Protein AF-A0A2T5Q116-F1 (afdb_monomer_lite)

pLDDT: mean 82.45, std 18.63, range [41.06, 98.69]

Foldseek 3Di:
DCVVVVVVVVVVVPDDPLVVLLVVLLVLLVVLLVCVVVLCPDQLAPQFDPVLNVQLVVLSVQSVVLNVDPPRDSVSSNVSSVSNVVSSVRSHGDDD

Structure (mmCIF, N/CA/C/O backbone):
data_AF-A0A2T5Q116-F1
#
_entry.id   AF-A0A2T5Q116-F1
#
loop_
_atom_site.group_PDB
_atom_site.id
_atom_site.type_symbol
_atom_site.label_atom_id
_atom_site.label_alt_id
_atom_site.label_comp_id
_atom_site.label_asym_id
_atom_site.label_entity_id
_atom_site.label_seq_id
_atom_site.pdbx_PDB_ins_code
_atom_site.Cartn_x
_atom_site.Cartn_y
_atom_site.Cartn_z
_atom_site.occupancy
_atom_site.B_iso_or_equiv
_atom_site.auth_seq_id
_atom_site.auth_comp_id
_atom_site.auth_asym_id
_atom_site.auth_atom_id
_atom_site.pdbx_PDB_model_num
ATOM 1 N N . VAL A 1 1 ? -35.189 9.280 -2.343 1.00 45.25 1 VAL A N 1
ATOM 2 C CA . VAL A 1 1 ? -33.763 9.613 -2.565 1.00 45.25 1 VAL A CA 1
ATOM 3 C C . VAL A 1 1 ? -33.605 11.052 -2.101 1.00 45.25 1 VAL A C 1
ATOM 5 O O . VAL A 1 1 ? -34.151 11.926 -2.745 1.00 45.25 1 VAL A O 1
ATOM 8 N N . ASN A 1 2 ? -33.342 11.304 -0.819 1.00 42.22 2 ASN A N 1
ATOM 9 C CA . ASN A 1 2 ? -32.032 11.818 -0.393 1.00 42.22 2 ASN A CA 1
ATOM 10 C C . ASN A 1 2 ? -31.771 11.593 1.110 1.00 42.22 2 ASN A C 1
ATOM 12 O O . ASN A 1 2 ? -30.856 12.197 1.656 1.00 42.22 2 ASN A O 1
ATOM 16 N N . GLN A 1 3 ? -32.530 10.707 1.769 1.00 46.31 3 GLN A N 1
ATOM 17 C CA . GLN A 1 3 ? -32.224 10.269 3.139 1.00 46.31 3 GLN A CA 1
ATOM 18 C C . GLN A 1 3 ? -30.776 9.759 3.220 1.00 46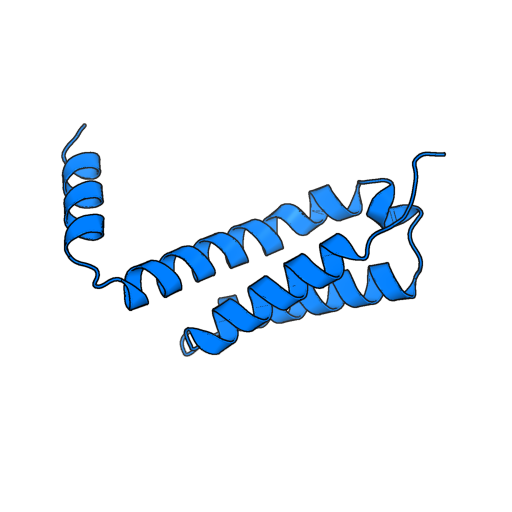.31 3 GLN A C 1
ATOM 20 O O . GLN A 1 3 ? -30.017 10.215 4.054 1.00 46.31 3 GLN A O 1
ATOM 25 N N . ALA A 1 4 ? -30.340 8.990 2.217 1.00 41.06 4 ALA A N 1
ATOM 26 C CA . ALA A 1 4 ? -28.957 8.533 2.085 1.00 41.06 4 ALA A CA 1
ATOM 27 C C . ALA A 1 4 ? -27.906 9.659 1.977 1.00 41.06 4 ALA A C 1
ATOM 29 O O . ALA A 1 4 ? -26.766 9.449 2.370 1.00 41.06 4 ALA A O 1
ATOM 30 N N . LEU A 1 5 ? -28.258 10.839 1.449 1.00 42.16 5 LEU A N 1
ATOM 31 C CA . LEU A 1 5 ? -27.335 11.982 1.377 1.00 42.16 5 LEU A CA 1
ATOM 32 C C . LEU A 1 5 ? -27.290 12.741 2.708 1.00 42.16 5 LEU A C 1
ATOM 34 O O . LEU A 1 5 ? -26.212 13.117 3.151 1.00 42.16 5 LEU A O 1
ATOM 38 N N . GLN A 1 6 ? -28.433 12.896 3.381 1.00 45.66 6 GLN A N 1
ATOM 39 C CA . GLN A 1 6 ? -28.488 13.491 4.722 1.00 45.66 6 GLN A CA 1
ATOM 40 C C . GLN A 1 6 ? -27.822 12.593 5.772 1.00 45.66 6 GLN A C 1
ATOM 42 O O . GLN A 1 6 ? -27.137 13.094 6.662 1.00 45.66 6 GLN A O 1
ATOM 47 N N . ASP A 1 7 ? -27.955 11.273 5.634 1.00 55.12 7 ASP A N 1
ATOM 48 C CA . ASP A 1 7 ? -27.288 10.288 6.485 1.00 55.12 7 ASP A CA 1
ATOM 49 C C . ASP A 1 7 ? -25.765 10.323 6.266 1.00 55.12 7 ASP A C 1
ATOM 51 O O . ASP A 1 7 ? -25.001 10.231 7.226 1.00 55.12 7 ASP A O 1
ATOM 55 N N . LEU A 1 8 ? -25.316 10.550 5.023 1.00 48.75 8 LEU A N 1
ATOM 56 C CA . LEU A 1 8 ? -23.903 10.731 4.670 1.00 48.75 8 LEU A CA 1
ATOM 57 C C . LEU A 1 8 ? -23.322 12.028 5.262 1.00 48.75 8 LEU A C 1
ATOM 59 O O . LEU A 1 8 ? -22.240 12.018 5.847 1.00 48.75 8 LEU A O 1
ATOM 63 N N . GLU A 1 9 ? -24.040 13.146 5.140 1.00 50.84 9 GLU A N 1
ATOM 64 C CA . GLU A 1 9 ? -23.623 14.449 5.679 1.00 50.84 9 GLU A CA 1
ATOM 65 C C . GLU A 1 9 ? -23.617 14.465 7.216 1.00 50.84 9 GLU A C 1
ATOM 67 O O . GLU A 1 9 ? -22.715 15.037 7.839 1.00 50.84 9 GLU A O 1
ATOM 72 N N . THR A 1 10 ? -24.572 13.765 7.833 1.00 55.62 10 THR A N 1
ATOM 73 C CA . THR A 1 10 ? -24.655 13.572 9.287 1.00 55.62 10 THR A CA 1
ATOM 74 C C . THR A 1 10 ? -23.523 12.674 9.791 1.00 55.62 10 THR A C 1
ATOM 76 O O . THR A 1 10 ? -22.850 13.022 10.761 1.00 55.62 10 THR A O 1
ATOM 79 N N . ALA A 1 11 ? -23.229 11.565 9.101 1.00 52.03 11 ALA A N 1
ATOM 80 C CA . ALA A 1 11 ? -22.090 10.699 9.422 1.00 52.03 11 ALA A CA 1
ATOM 81 C C . ALA A 1 11 ? -20.748 11.447 9.326 1.00 52.03 11 ALA A C 1
ATOM 83 O O . ALA A 1 11 ? -19.875 11.281 10.176 1.00 52.03 11 ALA A O 1
ATOM 84 N N . ASN A 1 12 ? -20.610 12.334 8.340 1.00 43.06 12 ASN A N 1
ATOM 85 C CA . ASN A 1 12 ? -19.421 13.160 8.136 1.00 43.06 12 ASN A CA 1
ATOM 86 C C . ASN A 1 12 ? -19.247 14.272 9.191 1.00 43.06 12 ASN A C 1
ATOM 88 O O . ASN A 1 12 ? -18.123 14.714 9.424 1.00 43.06 12 ASN A O 1
ATOM 92 N N . SER A 1 13 ? -20.337 14.720 9.822 1.00 52.28 13 SER A N 1
ATOM 93 C CA . SER A 1 13 ? -20.317 15.744 10.879 1.00 52.28 13 SER A CA 1
ATOM 94 C C . SER A 1 13 ? -20.090 15.154 12.278 1.00 52.28 13 SER A C 1
ATOM 96 O O . SER A 1 13 ? -19.610 15.853 13.166 1.00 52.28 13 SER A O 1
ATOM 98 N N . ASN A 1 14 ? -20.394 13.865 12.468 1.00 50.88 14 ASN A N 1
ATOM 99 C CA . ASN A 1 14 ? -20.301 13.170 13.757 1.00 50.88 14 ASN A CA 1
ATOM 100 C C . ASN A 1 14 ? -18.944 12.479 14.008 1.00 50.88 14 ASN A C 1
ATOM 102 O O . ASN A 1 14 ? -18.691 12.020 15.122 1.00 50.88 14 ASN A O 1
ATOM 106 N N . LEU A 1 15 ? -18.062 12.399 13.004 1.00 46.69 15 LEU A N 1
ATOM 107 C CA . LEU A 1 15 ? -16.716 11.836 13.139 1.00 46.69 15 LEU A CA 1
ATOM 108 C C . LEU A 1 15 ? -15.713 12.946 13.480 1.00 46.69 15 LEU A C 1
ATOM 110 O O . LEU A 1 15 ? -15.403 13.802 12.651 1.00 46.69 15 LEU A O 1
ATOM 114 N N . ASN A 1 16 ? -15.188 12.917 14.708 1.00 46.03 16 ASN A N 1
ATOM 115 C CA . ASN A 1 16 ? -14.023 13.710 15.108 1.00 46.03 16 ASN A CA 1
ATOM 116 C C . ASN A 1 16 ? -12.869 13.465 14.099 1.00 46.03 16 ASN A C 1
ATOM 118 O O . ASN A 1 16 ? -12.749 12.364 13.554 1.00 46.03 16 ASN A O 1
ATOM 122 N N . GLY A 1 17 ? -12.046 14.485 13.834 1.00 51.12 17 GLY A N 1
ATOM 123 C CA . GLY A 1 17 ? -11.053 14.515 12.748 1.00 51.12 17 GLY A CA 1
ATOM 124 C C . GLY A 1 17 ? -10.106 13.307 12.617 1.00 51.12 17 GLY A C 1
ATOM 125 O O . GLY A 1 17 ? -9.678 13.018 11.498 1.00 51.12 17 GLY A O 1
ATOM 126 N N . ASP A 1 18 ? -9.845 12.549 13.684 1.00 49.28 18 ASP A N 1
ATOM 127 C CA . ASP A 1 18 ? -8.983 11.357 13.640 1.00 49.28 18 ASP A CA 1
ATOM 128 C C . ASP A 1 18 ? -9.697 10.132 13.033 1.00 49.28 18 ASP A C 1
ATOM 130 O O . ASP A 1 18 ? -9.148 9.442 12.174 1.00 49.28 18 ASP A O 1
ATOM 134 N N . ALA A 1 19 ? -10.968 9.899 13.379 1.00 47.06 19 ALA A N 1
ATOM 135 C CA . ALA A 1 19 ? -11.756 8.779 12.844 1.00 47.06 19 ALA A CA 1
ATOM 136 C C . ALA A 1 19 ? -12.181 9.007 11.381 1.00 47.06 19 ALA A C 1
ATOM 138 O O . ALA A 1 19 ? -12.297 8.066 10.591 1.00 47.06 19 ALA A O 1
ATOM 139 N N . LYS A 1 20 ? -12.354 10.277 10.988 1.00 51.78 20 LYS A N 1
ATOM 140 C CA . LYS A 1 20 ? -12.527 10.662 9.581 1.00 51.78 20 LYS A CA 1
ATOM 141 C C . LYS A 1 20 ? -11.275 10.348 8.754 1.00 51.78 20 LYS A C 1
ATOM 143 O O . LYS A 1 20 ? -11.405 9.984 7.589 1.00 51.78 20 LYS A O 1
ATOM 148 N N . THR A 1 21 ? -10.091 10.443 9.359 1.00 66.06 21 THR A N 1
ATOM 149 C CA . THR A 1 21 ? -8.818 10.094 8.719 1.00 66.06 21 THR A CA 1
ATOM 150 C C . THR A 1 21 ? -8.675 8.580 8.564 1.00 66.06 21 THR A C 1
ATOM 152 O O . THR A 1 21 ? -8.296 8.126 7.493 1.00 66.06 21 THR A O 1
ATOM 155 N N . GLU A 1 22 ? -9.064 7.778 9.558 1.00 72.06 22 GLU A N 1
ATOM 156 C CA . GLU A 1 22 ? -8.977 6.313 9.473 1.00 72.06 22 GLU A CA 1
ATOM 157 C C . GLU A 1 22 ? -9.908 5.712 8.411 1.00 72.06 22 GLU A C 1
ATOM 159 O O . GLU A 1 22 ? -9.449 4.971 7.542 1.00 72.06 22 GLU A O 1
ATOM 164 N N . ALA A 1 23 ? -11.200 6.058 8.426 1.00 79.38 23 ALA A N 1
ATOM 165 C CA . ALA A 1 23 ? -12.149 5.550 7.433 1.00 79.38 23 ALA A CA 1
ATOM 166 C C . ALA A 1 23 ? -11.787 6.011 6.009 1.00 79.38 23 ALA A C 1
ATOM 168 O O . ALA A 1 23 ? -11.886 5.234 5.057 1.00 79.38 23 ALA A O 1
ATOM 169 N N . ALA A 1 24 ? -11.313 7.255 5.863 1.00 80.31 24 ALA A N 1
ATOM 170 C CA . ALA A 1 24 ? -10.811 7.762 4.590 1.00 80.31 24 ALA A CA 1
ATOM 171 C C . ALA A 1 24 ? -9.535 7.033 4.142 1.00 80.31 24 ALA A C 1
ATOM 173 O O . ALA A 1 24 ? -9.434 6.659 2.975 1.00 80.31 24 ALA A O 1
ATOM 174 N N . ASN A 1 25 ? -8.591 6.775 5.052 1.00 81.44 25 ASN A N 1
ATOM 175 C CA . ASN A 1 25 ? -7.364 6.038 4.752 1.00 81.44 25 ASN A CA 1
ATOM 176 C C . ASN A 1 25 ? -7.666 4.584 4.390 1.00 81.44 25 ASN A C 1
ATOM 178 O O . ASN A 1 25 ? -7.051 4.057 3.466 1.00 81.44 25 ASN A O 1
ATOM 182 N N . LYS A 1 26 ? -8.645 3.949 5.043 1.00 87.62 26 LYS A N 1
ATOM 183 C CA . LYS A 1 26 ? -9.087 2.596 4.694 1.00 87.62 26 LYS A CA 1
ATOM 184 C C . LYS A 1 26 ? -9.701 2.559 3.296 1.00 87.62 26 LYS A C 1
ATOM 186 O O . LYS A 1 26 ? -9.293 1.741 2.479 1.00 87.62 26 LYS A O 1
ATOM 191 N N . ALA A 1 27 ? -10.602 3.490 2.980 1.00 86.44 27 ALA A N 1
ATOM 192 C 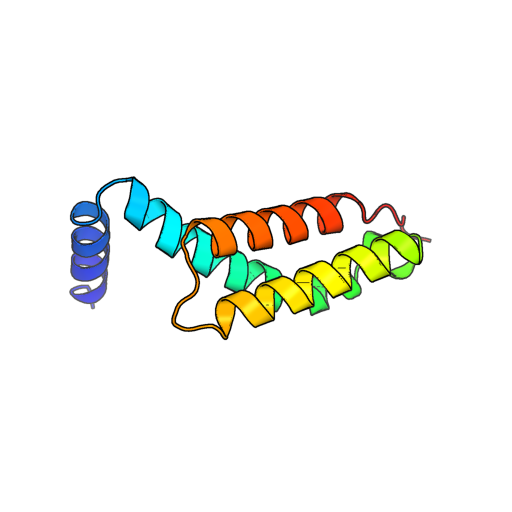CA . ALA A 1 27 ? -11.181 3.602 1.641 1.00 86.44 27 ALA A CA 1
ATOM 193 C C . ALA A 1 27 ? -10.113 3.895 0.566 1.00 86.44 27 ALA A C 1
ATOM 195 O O . ALA A 1 27 ? -10.158 3.343 -0.534 1.00 86.44 27 ALA A O 1
ATOM 196 N N . ALA A 1 28 ? -9.123 4.735 0.882 1.00 83.12 28 ALA A N 1
ATOM 197 C CA . ALA A 1 28 ? -7.996 5.010 -0.005 1.00 83.12 28 ALA A CA 1
ATOM 198 C C . ALA A 1 28 ? -7.095 3.779 -0.197 1.00 83.12 28 ALA A C 1
ATOM 200 O O . ALA A 1 28 ? -6.644 3.526 -1.314 1.00 83.12 28 ALA A O 1
ATOM 201 N N . LEU A 1 29 ? -6.872 2.990 0.857 1.00 87.44 29 LEU A N 1
ATOM 202 C CA . LEU A 1 29 ? -6.133 1.730 0.797 1.00 87.44 29 LEU A CA 1
ATOM 203 C C . LEU A 1 29 ? -6.860 0.701 -0.082 1.00 87.44 29 LEU A C 1
ATOM 205 O O . LEU A 1 29 ? -6.240 0.124 -0.974 1.00 87.44 29 LEU A O 1
ATOM 209 N N . GLU A 1 30 ? -8.175 0.534 0.093 1.00 91.06 30 GLU A N 1
ATOM 210 C CA . GLU A 1 30 ? -9.021 -0.317 -0.761 1.00 91.06 30 GLU A CA 1
ATOM 211 C C . GLU A 1 30 ? -8.942 0.106 -2.232 1.00 91.06 30 GLU A C 1
ATOM 213 O O . GLU A 1 30 ? -8.745 -0.728 -3.121 1.00 91.06 30 GLU A O 1
ATOM 218 N N . ALA A 1 31 ? -9.042 1.410 -2.501 1.00 84.62 31 ALA A N 1
ATOM 219 C CA . ALA A 1 31 ? -8.924 1.949 -3.850 1.00 84.62 31 ALA A CA 1
ATOM 220 C C . ALA A 1 31 ? -7.536 1.683 -4.457 1.00 84.62 31 ALA A C 1
ATOM 222 O O . ALA A 1 31 ? -7.449 1.270 -5.612 1.00 84.62 31 ALA A O 1
ATOM 223 N N . ALA A 1 32 ? -6.462 1.872 -3.686 1.00 82.31 32 ALA A N 1
ATOM 224 C CA . ALA A 1 32 ? -5.093 1.660 -4.148 1.00 82.31 32 ALA A CA 1
ATOM 225 C C . ALA A 1 32 ? -4.801 0.183 -4.467 1.00 82.31 32 ALA A C 1
ATOM 227 O O . ALA A 1 32 ? -4.171 -0.110 -5.485 1.00 82.31 32 ALA A O 1
ATOM 228 N N . VAL A 1 33 ? -5.299 -0.747 -3.645 1.00 92.81 33 VAL A N 1
ATOM 229 C CA . VAL A 1 33 ? -5.190 -2.193 -3.897 1.00 92.81 33 VAL A CA 1
ATOM 230 C C . VAL A 1 33 ? -5.991 -2.595 -5.136 1.00 92.81 33 VAL A C 1
ATOM 232 O O . VAL A 1 33 ? -5.479 -3.303 -6.006 1.00 92.81 33 VAL A O 1
ATOM 235 N N . LYS A 1 34 ? -7.220 -2.085 -5.277 1.00 89.25 34 LYS A N 1
ATOM 236 C CA . LYS A 1 34 ? -8.073 -2.341 -6.446 1.00 89.25 34 LYS A CA 1
ATOM 237 C C . LYS A 1 34 ? -7.506 -1.759 -7.745 1.00 89.25 34 LYS A C 1
ATOM 239 O O . LYS A 1 34 ? -7.756 -2.318 -8.809 1.00 89.25 34 LYS A O 1
ATOM 244 N N . ASP A 1 35 ? -6.755 -0.661 -7.675 1.00 89.81 35 ASP A N 1
ATOM 245 C CA . ASP A 1 35 ? -6.110 -0.020 -8.829 1.00 89.81 35 ASP A CA 1
ATOM 246 C C . ASP A 1 35 ? -4.857 -0.770 -9.319 1.00 89.81 35 ASP A C 1
ATOM 248 O O . ASP A 1 35 ? -4.386 -0.528 -10.431 1.00 89.81 35 ASP A O 1
ATOM 252 N N . ALA A 1 36 ? -4.323 -1.721 -8.543 1.00 92.44 36 ALA A N 1
ATOM 253 C CA . ALA A 1 36 ? -3.094 -2.440 -8.886 1.00 92.44 36 ALA A CA 1
ATOM 254 C C . ALA A 1 36 ? -3.074 -3.059 -10.299 1.00 92.44 36 ALA A C 1
ATOM 256 O O . ALA A 1 36 ? -2.050 -2.929 -10.974 1.00 92.44 36 ALA A O 1
ATOM 257 N N . PRO A 1 37 ? -4.153 -3.691 -10.811 1.00 94.38 37 PRO A N 1
ATOM 258 C CA . PRO A 1 37 ? -4.185 -4.193 -12.184 1.00 94.38 37 PRO A CA 1
ATOM 259 C C . PRO A 1 37 ? -4.013 -3.086 -13.232 1.00 94.38 37 PRO A C 1
ATOM 261 O O . PRO A 1 37 ? -3.348 -3.305 -14.240 1.00 94.38 37 PRO A O 1
ATOM 264 N N . ASN A 1 38 ? -4.559 -1.889 -12.991 1.00 92.38 38 ASN A N 1
ATOM 265 C CA . ASN A 1 38 ? -4.402 -0.759 -13.906 1.00 92.38 38 ASN A CA 1
ATOM 266 C C . ASN A 1 38 ? -2.957 -0.263 -13.905 1.00 92.38 38 ASN A C 1
ATOM 268 O O . ASN A 1 38 ? -2.381 -0.071 -14.971 1.00 92.38 38 ASN A O 1
ATOM 272 N N . VAL A 1 39 ? -2.352 -0.113 -12.721 1.00 89.94 39 VAL A N 1
ATOM 273 C CA . VAL A 1 39 ? -0.949 0.309 -12.582 1.00 89.94 39 VAL A CA 1
ATOM 274 C C . VAL A 1 39 ? -0.007 -0.684 -13.261 1.00 89.94 39 VAL A C 1
ATOM 276 O O . VAL A 1 39 ? 0.890 -0.268 -13.991 1.00 89.94 39 VAL A O 1
ATOM 279 N N . ARG A 1 40 ? -0.247 -1.990 -13.096 1.00 95.88 40 ARG A N 1
ATOM 280 C CA . ARG A 1 40 ? 0.540 -3.057 -13.738 1.00 95.88 40 ARG A CA 1
ATOM 281 C C . ARG A 1 40 ? 0.481 -3.028 -15.269 1.00 95.88 40 ARG A C 1
ATOM 283 O O . ARG A 1 40 ? 1.411 -3.496 -15.915 1.00 95.88 40 ARG A O 1
ATOM 290 N N . ASN A 1 41 ? -0.564 -2.434 -15.843 1.00 95.62 41 ASN A N 1
ATOM 291 C CA . ASN A 1 41 ? -0.710 -2.250 -17.289 1.00 95.62 41 ASN A CA 1
ATOM 292 C C . ASN A 1 41 ? -0.049 -0.962 -17.817 1.00 95.62 41 ASN A C 1
ATOM 294 O O . ASN A 1 41 ? -0.147 -0.670 -19.009 1.00 95.62 41 ASN A O 1
ATOM 298 N N . THR A 1 42 ? 0.610 -0.171 -16.965 1.00 95.62 42 THR A N 1
ATOM 299 C CA . THR A 1 42 ? 1.299 1.062 -17.382 1.00 95.62 42 THR A CA 1
ATOM 300 C C . THR A 1 42 ? 2.775 0.816 -17.710 1.00 95.62 42 THR A C 1
ATOM 302 O O . THR A 1 42 ? 3.397 -0.032 -17.063 1.00 95.62 42 THR A O 1
ATOM 305 N N . PRO A 1 43 ? 3.378 1.594 -18.637 1.00 96.25 43 PRO A N 1
ATOM 306 C CA . PRO A 1 43 ? 4.813 1.506 -18.921 1.00 96.25 43 PRO A CA 1
ATOM 307 C C . PRO A 1 43 ? 5.682 1.716 -17.685 1.00 96.25 43 PRO A C 1
ATOM 309 O O . PRO A 1 43 ? 6.681 1.024 -17.519 1.00 96.25 43 PRO A O 1
ATOM 312 N N . ALA A 1 44 ? 5.243 2.593 -16.774 1.00 94.00 44 ALA A N 1
ATOM 313 C CA . ALA A 1 44 ? 5.886 2.823 -15.483 1.00 94.00 44 ALA A CA 1
ATOM 314 C C . ALA A 1 44 ? 6.171 1.524 -14.725 1.00 94.00 44 ALA A C 1
ATOM 316 O O . ALA A 1 44 ? 7.226 1.401 -14.099 1.00 94.00 44 ALA A O 1
ATOM 317 N N . TYR A 1 45 ? 5.251 0.560 -14.813 1.00 96.81 45 TYR A N 1
ATOM 318 C CA . TYR A 1 45 ? 5.394 -0.750 -14.205 1.00 96.81 45 TYR A CA 1
ATOM 319 C C . TYR A 1 45 ? 6.175 -1.727 -15.093 1.00 96.81 45 TYR A C 1
ATOM 321 O O . TYR A 1 45 ? 7.237 -2.182 -14.679 1.00 96.81 45 TYR A O 1
ATOM 329 N N . TYR A 1 46 ? 5.686 -2.058 -16.297 1.00 96.75 46 TYR A N 1
ATOM 330 C CA . TYR A 1 46 ? 6.248 -3.181 -17.068 1.00 96.75 46 TYR A CA 1
ATOM 331 C C . TYR A 1 46 ? 7.617 -2.886 -17.702 1.00 96.75 46 TYR A C 1
ATOM 333 O O . TYR A 1 46 ? 8.377 -3.820 -17.941 1.00 96.75 46 TYR A O 1
ATOM 341 N N . ASN A 1 47 ? 7.953 -1.612 -17.937 1.00 97.25 47 ASN A N 1
ATOM 342 C CA . ASN A 1 47 ? 9.294 -1.178 -18.348 1.00 97.25 47 ASN A CA 1
ATOM 343 C C . ASN A 1 47 ? 10.132 -0.678 -17.153 1.00 97.25 47 ASN A C 1
ATOM 345 O O . ASN A 1 47 ? 11.249 -0.194 -17.340 1.00 97.25 47 ASN A O 1
ATOM 349 N N . GLY A 1 48 ? 9.589 -0.733 -15.931 1.00 95.88 48 GLY A N 1
ATOM 350 C CA . GLY A 1 48 ? 10.293 -0.374 -14.702 1.00 95.88 48 GLY A CA 1
ATOM 351 C C . GLY A 1 48 ? 11.249 -1.476 -14.241 1.00 95.88 48 GLY A C 1
ATOM 352 O O . GLY A 1 48 ? 11.182 -2.613 -14.707 1.00 95.88 48 GLY A O 1
ATOM 353 N N . SER A 1 49 ? 12.131 -1.161 -13.288 1.00 98.06 49 SER A N 1
ATOM 354 C CA . SER A 1 49 ? 13.055 -2.159 -12.738 1.00 98.06 49 SER A CA 1
ATOM 355 C C . SER A 1 49 ? 12.316 -3.280 -11.998 1.00 98.06 49 SER A C 1
ATOM 357 O O . SER A 1 49 ? 11.303 -3.041 -11.336 1.00 98.06 49 SER A O 1
ATOM 359 N N . ASP A 1 50 ? 12.863 -4.497 -12.048 1.00 98.06 50 ASP A N 1
ATOM 360 C CA . ASP A 1 50 ? 12.315 -5.660 -11.332 1.00 98.06 50 ASP A CA 1
ATOM 361 C C . ASP A 1 50 ? 12.193 -5.407 -9.821 1.00 98.06 50 ASP A C 1
ATOM 363 O O . ASP A 1 50 ? 11.237 -5.844 -9.175 1.00 98.06 50 ASP A O 1
ATOM 367 N N . GLU A 1 51 ? 13.138 -4.652 -9.254 1.00 98.19 51 GLU A N 1
ATOM 368 C CA . GLU A 1 51 ? 13.111 -4.228 -7.854 1.00 98.19 51 GLU A CA 1
ATOM 369 C C . GLU A 1 51 ? 11.892 -3.343 -7.558 1.00 98.19 51 GLU A C 1
ATOM 371 O O . GLU A 1 51 ? 11.163 -3.601 -6.598 1.00 98.19 51 GLU A O 1
ATOM 376 N N . ALA A 1 52 ? 11.609 -2.347 -8.406 1.00 97.56 52 ALA A N 1
ATOM 377 C CA . ALA A 1 52 ? 10.461 -1.460 -8.231 1.00 97.56 52 ALA A CA 1
ATOM 378 C C . ALA A 1 52 ? 9.129 -2.205 -8.422 1.00 97.56 52 ALA A C 1
ATOM 380 O O . ALA A 1 52 ? 8.189 -2.002 -7.649 1.00 97.56 52 ALA A O 1
ATOM 381 N N . GLN A 1 53 ? 9.057 -3.120 -9.394 1.00 98.50 53 GLN A N 1
ATOM 382 C CA . GLN A 1 53 ? 7.894 -3.988 -9.597 1.00 98.50 53 GLN A CA 1
ATOM 383 C C . GLN A 1 53 ? 7.638 -4.882 -8.373 1.00 98.50 53 GLN A C 1
ATOM 385 O O . GLN A 1 53 ? 6.507 -4.979 -7.885 1.00 98.50 53 GLN A O 1
ATOM 390 N N . THR A 1 54 ? 8.693 -5.504 -7.839 1.00 98.62 54 THR A N 1
ATOM 391 C CA . THR A 1 54 ? 8.625 -6.368 -6.652 1.00 98.62 54 THR A CA 1
ATOM 392 C C . THR A 1 54 ? 8.204 -5.585 -5.414 1.00 98.62 54 THR A C 1
ATOM 394 O O . THR A 1 54 ? 7.331 -6.039 -4.668 1.00 98.62 54 THR A O 1
ATOM 397 N N . ALA A 1 55 ? 8.770 -4.392 -5.213 1.00 98.56 55 ALA A N 1
ATOM 398 C CA . ALA A 1 55 ? 8.406 -3.503 -4.116 1.00 98.56 55 ALA A CA 1
ATOM 399 C C . ALA A 1 55 ? 6.927 -3.101 -4.195 1.00 98.56 55 ALA A C 1
ATOM 401 O O . ALA A 1 55 ? 6.208 -3.195 -3.200 1.00 98.56 55 ALA A O 1
ATOM 402 N N . TYR A 1 56 ? 6.445 -2.734 -5.387 1.00 98.19 56 TYR A N 1
ATOM 403 C CA . TYR A 1 56 ? 5.042 -2.381 -5.592 1.00 98.19 56 TYR A CA 1
ATOM 404 C C . TYR A 1 56 ? 4.104 -3.556 -5.303 1.00 98.19 56 TYR A C 1
ATOM 406 O O . TYR A 1 56 ? 3.167 -3.413 -4.520 1.00 98.19 56 TYR A O 1
ATOM 414 N N . ASN A 1 57 ? 4.378 -4.744 -5.846 1.00 98.62 57 ASN A N 1
ATOM 415 C CA . ASN A 1 57 ? 3.550 -5.924 -5.582 1.00 98.62 57 ASN A CA 1
ATOM 416 C C . ASN A 1 57 ? 3.549 -6.335 -4.108 1.00 98.62 57 ASN A C 1
ATOM 418 O O . ASN A 1 57 ? 2.502 -6.709 -3.582 1.00 98.62 57 ASN A O 1
ATOM 422 N N . SER A 1 58 ? 4.696 -6.239 -3.437 1.00 98.62 58 SER A N 1
ATOM 423 C CA . SER A 1 58 ? 4.796 -6.529 -2.006 1.00 98.62 58 SER A CA 1
ATOM 424 C C . SER A 1 58 ? 3.966 -5.544 -1.184 1.00 98.62 58 SER A C 1
ATOM 426 O O . SER A 1 58 ? 3.237 -5.967 -0.289 1.00 98.62 58 SER A O 1
ATOM 428 N N . ALA A 1 59 ? 4.003 -4.252 -1.528 1.00 96.81 59 ALA A N 1
ATOM 429 C CA . ALA A 1 59 ? 3.181 -3.236 -0.877 1.00 96.81 59 ALA A CA 1
ATOM 430 C C . ALA A 1 59 ? 1.677 -3.473 -1.103 1.00 96.81 59 ALA A C 1
ATOM 432 O O . ALA A 1 59 ? 0.898 -3.353 -0.162 1.00 96.81 59 ALA A O 1
ATOM 433 N N . ILE A 1 60 ? 1.264 -3.874 -2.313 1.00 98.25 60 ILE A N 1
ATOM 434 C CA . ILE A 1 60 ? -0.133 -4.236 -2.607 1.00 98.25 60 ILE A CA 1
ATOM 435 C C . ILE A 1 60 ? -0.587 -5.435 -1.766 1.00 98.25 60 ILE A C 1
ATOM 437 O O . ILE A 1 60 ? -1.658 -5.385 -1.163 1.00 98.25 60 ILE A O 1
ATOM 441 N N . ASN A 1 61 ? 0.231 -6.487 -1.673 1.00 98.69 61 ASN A N 1
ATOM 442 C CA . ASN A 1 61 ? -0.089 -7.663 -0.859 1.00 98.69 61 ASN A CA 1
ATOM 443 C C . ASN A 1 61 ? -0.179 -7.317 0.635 1.00 98.69 61 ASN A C 1
ATOM 445 O O . ASN A 1 61 ? -1.091 -7.777 1.317 1.00 98.69 61 ASN A O 1
ATOM 449 N N . ALA A 1 62 ? 0.735 -6.483 1.140 1.00 98.25 62 ALA A N 1
ATOM 450 C CA . ALA A 1 62 ? 0.692 -6.000 2.517 1.00 98.25 62 ALA A CA 1
ATOM 451 C C . ALA A 1 62 ? -0.562 -5.152 2.784 1.00 98.25 62 ALA A C 1
ATOM 453 O O . ALA A 1 62 ? -1.218 -5.335 3.806 1.00 98.25 62 ALA A O 1
ATOM 454 N N . GLY A 1 63 ? -0.938 -4.276 1.848 1.00 96.75 63 GLY A N 1
ATOM 455 C CA . GLY A 1 63 ? -2.175 -3.502 1.929 1.00 96.75 63 GLY A CA 1
ATOM 456 C C . GLY A 1 63 ? -3.423 -4.375 1.972 1.00 96.75 63 GLY A C 1
ATOM 457 O O . GLY A 1 63 ? -4.285 -4.151 2.816 1.00 96.75 63 GLY A O 1
ATOM 458 N N . GLN A 1 64 ? -3.494 -5.412 1.133 1.00 98.00 64 GLN A N 1
ATOM 459 C CA . GLN A 1 64 ? -4.593 -6.378 1.175 1.00 98.00 64 GLN A CA 1
ATOM 460 C C . GLN A 1 64 ? -4.647 -7.111 2.523 1.00 98.00 64 GLN A C 1
ATOM 462 O O . GLN A 1 64 ? -5.713 -7.202 3.119 1.00 98.00 64 GLN A O 1
ATOM 467 N N . ALA A 1 65 ? -3.503 -7.551 3.056 1.00 98.50 65 ALA A N 1
ATOM 468 C CA . ALA A 1 65 ? -3.450 -8.213 4.359 1.00 98.50 65 ALA A CA 1
ATOM 469 C C . ALA A 1 65 ? -3.933 -7.310 5.510 1.00 98.50 65 ALA A C 1
ATOM 471 O O . ALA A 1 65 ? -4.565 -7.792 6.447 1.00 98.50 65 ALA A O 1
ATOM 472 N N . VAL A 1 66 ? -3.664 -6.000 5.441 1.00 96.94 66 VAL A N 1
ATOM 473 C CA . VAL A 1 66 ? -4.197 -5.023 6.404 1.00 96.94 66 VAL A CA 1
ATOM 474 C C . VAL A 1 66 ? -5.711 -4.860 6.253 1.00 96.94 66 VAL A C 1
ATOM 476 O O . VAL A 1 66 ? -6.405 -4.796 7.260 1.00 96.94 66 VAL A O 1
ATOM 479 N N . LEU A 1 67 ? -6.241 -4.833 5.027 1.00 92.56 67 LEU A N 1
ATOM 480 C CA . LEU A 1 67 ? -7.688 -4.749 4.783 1.00 92.56 67 LEU A CA 1
ATOM 481 C C . LEU A 1 67 ? -8.447 -6.002 5.234 1.00 92.56 67 LEU A C 1
ATOM 483 O O . LEU A 1 67 ? -9.575 -5.889 5.714 1.00 92.56 67 LEU A O 1
ATOM 487 N N . ASP A 1 68 ? -7.820 -7.169 5.094 1.00 97.56 68 ASP A N 1
ATOM 488 C CA . ASP A 1 68 ? -8.375 -8.461 5.501 1.00 97.56 68 ASP A CA 1
ATOM 489 C C . ASP A 1 68 ? -8.306 -8.678 7.021 1.00 97.56 68 ASP A C 1
ATOM 491 O O . ASP A 1 68 ? -8.979 -9.564 7.549 1.00 97.56 68 ASP A O 1
ATOM 495 N N . ASN A 1 69 ? -7.509 -7.877 7.738 1.00 96.31 69 ASN A N 1
ATOM 496 C CA . ASN A 1 69 ? -7.414 -7.924 9.190 1.00 96.31 69 ASN A CA 1
ATOM 497 C C . ASN A 1 69 ? -8.523 -7.064 9.835 1.00 96.31 69 ASN A C 1
ATOM 499 O O . ASN A 1 69 ? -8.444 -5.833 9.788 1.00 96.31 69 ASN A O 1
ATOM 503 N N . PRO A 1 70 ? -9.534 -7.668 10.491 1.00 92.31 70 PRO A N 1
ATOM 504 C CA . PRO A 1 70 ? -10.616 -6.919 11.133 1.00 92.31 70 PRO A CA 1
ATOM 505 C C . PRO A 1 70 ? -10.140 -6.060 12.314 1.00 92.31 70 PRO A C 1
ATOM 507 O O . PRO A 1 70 ? -10.806 -5.083 12.645 1.00 92.31 70 PRO A O 1
ATOM 510 N N . ASP A 1 71 ? -8.989 -6.397 12.905 1.00 93.75 71 ASP A N 1
ATOM 511 C CA . ASP A 1 71 ? -8.379 -5.692 14.036 1.00 93.75 71 ASP 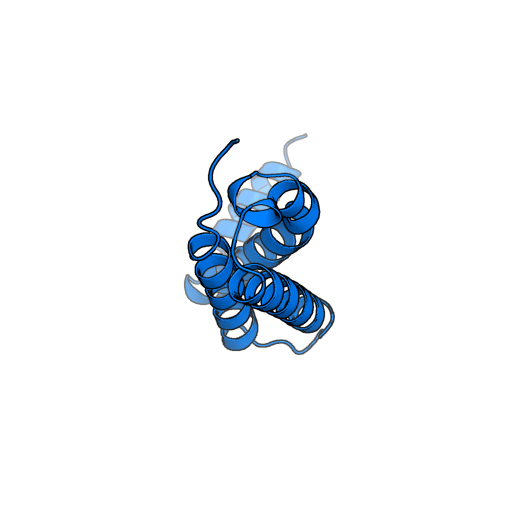A CA 1
ATOM 512 C C . ASP A 1 71 ? -7.256 -4.733 13.593 1.00 93.75 71 ASP A C 1
ATOM 514 O O . ASP A 1 71 ? -6.435 -4.303 14.409 1.00 93.75 71 ASP A O 1
ATOM 518 N N . ALA A 1 72 ? -7.157 -4.428 12.293 1.00 92.62 72 ALA A N 1
ATOM 519 C CA . ALA A 1 72 ? -6.165 -3.490 11.781 1.00 92.62 72 ALA A CA 1
ATOM 520 C C . ALA A 1 72 ? -6.310 -2.112 12.438 1.00 92.62 72 ALA A C 1
ATOM 522 O O . ALA A 1 72 ? -7.402 -1.557 12.526 1.00 92.62 72 ALA A O 1
ATOM 523 N N . THR A 1 73 ? -5.187 -1.538 12.865 1.00 92.06 73 THR A N 1
ATOM 524 C CA . THR A 1 73 ? -5.166 -0.211 13.487 1.00 92.06 73 THR A CA 1
ATOM 525 C C . THR A 1 73 ? -5.088 0.901 12.441 1.00 92.06 73 THR A C 1
ATOM 527 O O . THR A 1 73 ? -4.524 0.716 11.358 1.00 92.06 73 THR A O 1
ATOM 530 N N . ALA A 1 74 ? -5.548 2.104 12.795 1.00 87.12 74 ALA A N 1
ATOM 531 C CA . ALA A 1 74 ? -5.405 3.303 11.964 1.00 87.12 74 ALA A CA 1
ATOM 532 C C . ALA A 1 74 ? -3.965 3.534 11.461 1.00 87.12 74 ALA A C 1
ATOM 534 O O . ALA A 1 74 ? -3.755 3.937 10.312 1.00 87.12 74 ALA A O 1
ATOM 535 N N . THR A 1 75 ? -2.961 3.248 12.298 1.00 89.00 75 THR A N 1
ATOM 536 C CA . THR A 1 75 ? -1.542 3.335 11.927 1.00 89.00 75 THR A CA 1
ATOM 537 C C . THR A 1 75 ? -1.182 2.305 10.863 1.00 89.00 75 THR A C 1
ATOM 539 O O . THR A 1 75 ? -0.611 2.680 9.849 1.00 89.00 75 THR A O 1
ATOM 542 N N . GLN A 1 76 ? -1.583 1.039 11.023 1.00 94.12 76 GLN A N 1
ATOM 543 C CA . GLN A 1 76 ? -1.317 -0.005 10.024 1.00 94.12 76 GLN A CA 1
ATOM 544 C C . GLN A 1 76 ? -1.959 0.315 8.670 1.00 94.12 76 GLN A C 1
ATOM 546 O O . GLN A 1 76 ? -1.331 0.119 7.630 1.00 94.12 76 GLN A O 1
ATOM 551 N N . ILE A 1 77 ? -3.184 0.845 8.678 1.00 87.50 77 ILE A N 1
ATOM 552 C CA . ILE A 1 77 ? -3.888 1.281 7.464 1.00 87.50 77 ILE A CA 1
ATOM 553 C C . ILE A 1 77 ? -3.119 2.416 6.779 1.00 87.50 77 ILE A C 1
ATOM 555 O O . ILE A 1 77 ? -2.881 2.375 5.570 1.00 87.50 77 ILE A O 1
ATOM 559 N N . THR A 1 78 ? -2.697 3.416 7.552 1.00 86.31 78 THR A N 1
ATOM 560 C CA . THR A 1 78 ? -1.967 4.581 7.035 1.00 86.31 78 THR A CA 1
ATOM 561 C C . THR A 1 78 ? -0.584 4.194 6.506 1.00 86.31 78 THR A C 1
ATOM 563 O O . THR A 1 78 ? -0.199 4.620 5.417 1.00 86.31 78 THR A O 1
ATOM 566 N N . ASP A 1 79 ? 0.143 3.341 7.226 1.00 90.19 79 ASP A N 1
ATOM 567 C CA . ASP A 1 79 ? 1.466 2.857 6.832 1.00 90.19 79 ASP A CA 1
ATOM 568 C C . ASP A 1 79 ? 1.398 2.023 5.551 1.00 90.19 79 ASP A C 1
ATOM 570 O O . ASP A 1 79 ? 2.196 2.232 4.634 1.00 90.19 79 ASP A O 1
ATOM 574 N N . ALA A 1 80 ? 0.411 1.131 5.435 1.00 93.88 80 ALA A N 1
ATOM 575 C CA . ALA A 1 80 ? 0.201 0.341 4.227 1.00 93.88 80 ALA A CA 1
ATOM 576 C C . ALA A 1 80 ? -0.141 1.219 3.014 1.00 93.88 80 ALA A C 1
ATOM 578 O O . ALA A 1 80 ? 0.418 1.030 1.930 1.00 93.88 80 ALA A O 1
ATOM 579 N N . LEU A 1 81 ? -1.005 2.223 3.196 1.00 86.44 81 LEU A N 1
ATOM 580 C CA . LEU A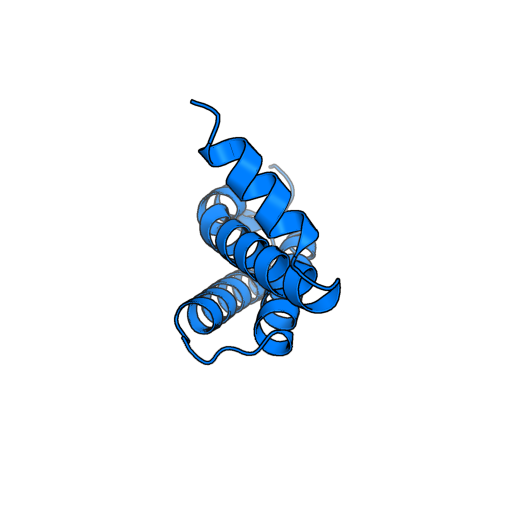 1 81 ? -1.337 3.189 2.147 1.00 86.44 81 LEU A CA 1
ATOM 581 C C . LEU A 1 81 ? -0.096 3.976 1.695 1.00 86.44 81 LEU A C 1
ATOM 583 O O . LEU A 1 81 ? 0.161 4.108 0.495 1.00 86.44 81 LEU A O 1
ATOM 587 N N . ASN A 1 82 ? 0.709 4.458 2.643 1.00 84.00 82 ASN A N 1
ATOM 588 C CA . ASN A 1 82 ? 1.949 5.179 2.358 1.00 84.00 82 ASN A CA 1
ATOM 589 C C . ASN A 1 82 ? 2.975 4.301 1.632 1.00 84.00 82 ASN A C 1
ATOM 591 O O . ASN A 1 82 ? 3.626 4.769 0.693 1.00 84.00 82 ASN A O 1
ATOM 595 N N . ALA A 1 83 ? 3.098 3.029 2.020 1.00 91.31 83 ALA A N 1
ATOM 596 C CA . ALA A 1 83 ? 3.977 2.070 1.361 1.00 91.31 83 ALA A CA 1
ATOM 597 C C . ALA A 1 83 ? 3.573 1.851 -0.105 1.00 91.31 83 ALA A C 1
ATOM 599 O O . ALA A 1 83 ? 4.431 1.907 -0.989 1.00 91.31 83 ALA A O 1
ATOM 600 N N . ILE A 1 84 ? 2.275 1.685 -0.388 1.00 87.75 84 ILE A N 1
ATOM 601 C CA . ILE A 1 84 ? 1.770 1.538 -1.761 1.00 87.75 84 ILE A CA 1
ATOM 602 C C . ILE A 1 84 ? 2.042 2.798 -2.582 1.00 87.75 84 ILE A C 1
ATOM 604 O O . ILE A 1 84 ? 2.546 2.695 -3.700 1.00 87.75 84 ILE A O 1
ATOM 608 N N . ASN A 1 85 ? 1.754 3.983 -2.041 1.00 85.00 85 ASN A N 1
ATOM 609 C CA . ASN A 1 85 ? 1.974 5.247 -2.747 1.00 85.00 85 ASN A CA 1
ATOM 610 C C . ASN A 1 85 ? 3.459 5.493 -3.039 1.00 85.00 85 ASN A C 1
ATOM 612 O O . ASN A 1 85 ? 3.811 5.910 -4.143 1.00 85.00 85 ASN A O 1
ATOM 616 N N . THR A 1 86 ? 4.334 5.175 -2.084 1.00 83.88 86 THR A N 1
ATOM 617 C CA . THR A 1 86 ? 5.789 5.278 -2.252 1.00 83.88 86 THR A CA 1
ATOM 618 C C . THR A 1 86 ? 6.282 4.310 -3.324 1.00 83.88 86 THR A C 1
ATOM 620 O O . THR A 1 86 ? 6.982 4.717 -4.249 1.00 83.88 86 THR A O 1
ATOM 623 N N . ALA A 1 87 ? 5.871 3.040 -3.260 1.00 89.31 87 ALA A N 1
ATOM 624 C CA . ALA A 1 87 ? 6.271 2.042 -4.243 1.00 89.31 87 ALA A CA 1
ATOM 625 C C . ALA A 1 87 ? 5.726 2.362 -5.645 1.00 89.31 87 ALA A C 1
ATOM 627 O O . ALA A 1 87 ? 6.466 2.257 -6.619 1.00 89.31 87 ALA A O 1
ATOM 628 N N . LYS A 1 88 ? 4.478 2.846 -5.752 1.00 84.75 88 LYS A N 1
ATOM 629 C CA . LYS A 1 88 ? 3.890 3.345 -7.008 1.00 84.75 88 LYS A CA 1
ATOM 630 C C . LYS A 1 88 ? 4.694 4.520 -7.561 1.00 84.75 88 LYS A C 1
ATOM 632 O O . LYS A 1 88 ? 4.970 4.564 -8.753 1.00 84.75 88 LYS A O 1
ATOM 637 N N . GLY A 1 89 ? 5.110 5.445 -6.697 1.00 85.62 89 GLY A N 1
ATOM 638 C CA . GLY A 1 89 ? 5.966 6.572 -7.062 1.00 85.62 89 GLY A CA 1
ATOM 639 C C . GLY A 1 89 ? 7.352 6.157 -7.564 1.00 85.62 89 GLY A C 1
ATOM 640 O O . GLY A 1 89 ? 7.942 6.892 -8.355 1.00 85.62 89 GLY A O 1
ATOM 641 N N . ASN A 1 90 ? 7.850 4.985 -7.165 1.00 91.31 90 ASN A N 1
ATOM 642 C CA . ASN A 1 90 ? 9.132 4.424 -7.602 1.00 91.31 90 ASN A CA 1
ATOM 643 C C . ASN A 1 90 ? 9.052 3.632 -8.917 1.00 91.31 90 ASN A C 1
ATOM 645 O O . ASN A 1 90 ? 10.084 3.214 -9.436 1.00 91.31 90 ASN A O 1
ATOM 649 N N . LEU A 1 91 ? 7.860 3.453 -9.488 1.00 93.75 91 LEU A N 1
ATOM 650 C CA . LEU A 1 91 ? 7.697 2.906 -10.832 1.00 93.75 91 LEU A CA 1
ATOM 651 C C . LEU A 1 91 ? 8.125 3.969 -11.856 1.00 93.75 91 LEU A C 1
ATOM 653 O O . LEU A 1 91 ? 7.424 4.960 -12.059 1.00 93.75 91 LEU A O 1
ATOM 657 N N . LYS A 1 92 ? 9.317 3.795 -12.441 1.00 94.88 92 LYS A N 1
ATOM 658 C CA . LYS A 1 92 ? 9.976 4.760 -13.348 1.00 94.88 92 LYS A CA 1
ATOM 659 C C . LYS A 1 92 ? 10.186 4.230 -14.771 1.00 94.88 92 LYS A C 1
ATOM 661 O O . LYS A 1 92 ? 11.050 4.728 -15.484 1.00 94.88 92 LYS A O 1
ATOM 666 N N . GLY A 1 93 ? 9.462 3.182 -15.163 1.00 94.56 93 GLY A N 1
ATOM 667 C CA . GLY A 1 93 ? 9.461 2.738 -16.555 1.00 94.56 93 GLY A CA 1
ATOM 668 C C . GLY A 1 93 ? 8.888 3.811 -17.484 1.00 94.56 93 GLY A C 1
ATOM 669 O O . GLY A 1 93 ? 7.986 4.560 -17.115 1.00 94.56 93 GLY A O 1
ATOM 670 N N . GLU A 1 94 ? 9.391 3.871 -18.708 1.00 92.88 94 GLU A N 1
ATOM 671 C CA . GLU A 1 94 ? 8.932 4.828 -19.718 1.00 92.88 94 GLU A CA 1
ATOM 672 C C . GLU A 1 94 ? 8.288 4.083 -20.885 1.00 92.88 94 GLU A C 1
ATOM 674 O O . GLU A 1 94 ? 8.558 2.900 -21.102 1.00 92.88 94 GLU A O 1
ATOM 679 N N . ALA A 1 95 ? 7.410 4.748 -21.634 1.00 90.00 95 ALA A N 1
ATOM 680 C CA . ALA A 1 95 ? 6.842 4.162 -22.846 1.00 90.00 95 ALA A CA 1
ATOM 681 C C . ALA A 1 95 ? 7.945 3.906 -23.889 1.00 90.00 95 ALA A C 1
ATOM 683 O O . ALA A 1 95 ? 8.809 4.757 -24.102 1.00 90.00 95 ALA A O 1
ATOM 684 N N . THR A 1 96 ? 7.900 2.732 -24.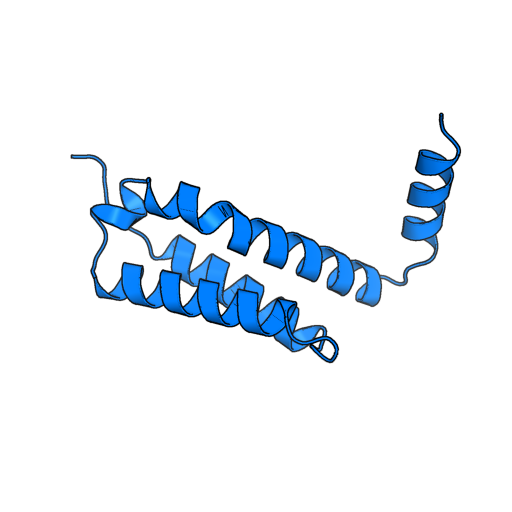519 1.00 79.12 96 THR A N 1
ATOM 685 C CA . THR A 1 96 ? 8.804 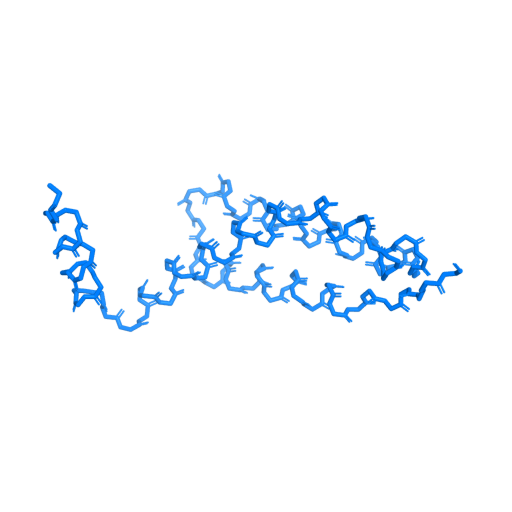2.302 -25.602 1.00 79.12 96 THR A CA 1
ATOM 686 C C . THR A 1 96 ? 8.198 2.535 -26.970 1.00 79.12 96 THR A C 1
ATOM 688 O O . THR A 1 96 ? 6.985 2.249 -27.103 1.00 79.12 96 THR A O 1
#

Secondary structure (DSSP, 8-state):
--HHHHHHHHHHHHS-HHHHHHHHHHHHHHHHHHHHHHHHTSHHHHTS-HHHHHHHHHHHHHHHHHHH-TT--HHHHHHHHHHHHHHHHT------

Sequence (96 aa):
VNQALQDLETANSNLNGDAKTEAANKAALEAAVKDAPNVRNTPAYYNGSDEAQTAYNSAINAGQAVLDNPDATATQITDALNAINTAKGNLKGEAT

InterPro domains:
  IPR009063 Immunoglobulin/albumin-binding domain superfamily [SSF46997] (28-91)

Radius of gyration: 16.35 Å; chains: 1; bounding box: 47×24×41 Å

Organism: Limosilactobacillus reuteri (NCBI:txid1598)